Protein AF-A0A357IZJ2-F1 (afdb_monomer_lite)

pLDDT: mean 87.34, std 12.82, range [48.0, 97.69]

Radius of gyration: 12.48 Å; chains: 1; bounding box: 28×27×30 Å

Structure (mmCIF, N/CA/C/O backbone):
data_AF-A0A357IZJ2-F1
#
_entry.id   AF-A0A357IZJ2-F1
#
loop_
_atom_site.group_PDB
_atom_site.id
_atom_site.type_symbol
_atom_site.label_atom_id
_atom_site.label_alt_id
_atom_site.label_comp_id
_atom_site.label_asym_id
_atom_site.label_entity_id
_atom_site.label_seq_id
_atom_site.pdbx_PDB_ins_code
_atom_site.Cartn_x
_atom_site.Cartn_y
_atom_site.Cartn_z
_atom_site.occupancy
_atom_site.B_iso_or_equiv
_atom_site.auth_seq_id
_atom_site.auth_comp_id
_atom_site.auth_asym_id
_atom_site.auth_atom_id
_atom_site.pdbx_PDB_model_num
ATOM 1 N N . MET A 1 1 ? -3.385 18.135 10.114 1.00 87.88 1 MET A N 1
ATOM 2 C CA . MET A 1 1 ? -2.779 17.050 9.311 1.00 87.88 1 MET A CA 1
ATOM 3 C C . MET A 1 1 ? -2.093 16.077 10.260 1.00 87.88 1 MET A C 1
ATOM 5 O O . MET A 1 1 ? -1.419 16.547 11.166 1.00 87.88 1 MET A O 1
ATOM 9 N N . LYS A 1 2 ? -2.304 14.763 10.114 1.00 95.69 2 LYS A N 1
ATOM 10 C CA . LYS A 1 2 ? -1.633 13.726 10.919 1.00 95.69 2 LYS A CA 1
ATOM 11 C C . LYS A 1 2 ? -0.806 12.842 9.985 1.00 95.69 2 LYS A C 1
ATOM 13 O O . LYS A 1 2 ? -1.304 12.492 8.921 1.00 95.69 2 LYS A O 1
ATOM 18 N N . ILE A 1 3 ? 0.420 12.505 10.380 1.00 96.56 3 ILE A N 1
ATOM 19 C CA . ILE A 1 3 ? 1.326 11.628 9.624 1.00 96.56 3 ILE A CA 1
ATOM 20 C C . ILE A 1 3 ? 1.546 10.364 10.452 1.00 96.56 3 ILE A C 1
ATOM 22 O O . ILE A 1 3 ? 1.857 10.454 11.639 1.00 96.56 3 ILE A O 1
ATOM 26 N N . ILE A 1 4 ? 1.363 9.199 9.833 1.00 96.75 4 ILE A N 1
ATOM 27 C CA . ILE A 1 4 ? 1.566 7.888 10.456 1.00 96.75 4 ILE A CA 1
ATOM 28 C C . ILE A 1 4 ? 2.601 7.142 9.613 1.00 96.75 4 ILE A C 1
ATOM 30 O O . ILE A 1 4 ? 2.406 6.982 8.412 1.00 96.75 4 ILE A O 1
ATOM 34 N N . ILE A 1 5 ? 3.697 6.702 10.237 1.00 96.12 5 ILE A N 1
ATOM 35 C CA . ILE A 1 5 ? 4.794 5.993 9.565 1.00 96.12 5 ILE A CA 1
ATOM 36 C C . ILE A 1 5 ? 4.861 4.565 10.100 1.00 96.12 5 ILE A C 1
ATOM 38 O O . ILE A 1 5 ? 4.976 4.349 11.306 1.00 96.12 5 ILE A O 1
ATOM 42 N N . LEU A 1 6 ? 4.813 3.592 9.193 1.00 94.62 6 LEU A N 1
ATOM 43 C CA . LEU A 1 6 ? 4.948 2.167 9.491 1.00 94.62 6 LEU A CA 1
ATOM 44 C C . LEU A 1 6 ? 6.361 1.742 9.080 1.00 94.62 6 LEU A C 1
ATOM 46 O O . LEU A 1 6 ? 6.648 1.608 7.895 1.00 94.62 6 LEU A O 1
ATOM 50 N N . SER A 1 7 ? 7.252 1.553 10.057 1.00 93.12 7 SER A N 1
ATOM 51 C CA . SER A 1 7 ? 8.663 1.226 9.818 1.00 93.12 7 SER A CA 1
ATOM 52 C C . SER A 1 7 ? 9.126 0.029 10.648 1.00 93.12 7 SER A C 1
ATOM 54 O O . SER A 1 7 ? 8.689 -0.182 11.776 1.00 93.12 7 SER A O 1
ATOM 56 N N . SER A 1 8 ? 10.008 -0.779 10.067 1.00 89.94 8 SER A N 1
ATOM 57 C CA . SER A 1 8 ? 10.720 -1.880 10.719 1.00 89.94 8 SER A CA 1
ATOM 58 C C . SER A 1 8 ? 11.878 -2.329 9.834 1.00 89.94 8 SER A C 1
ATOM 60 O O . SER A 1 8 ? 11.703 -2.553 8.633 1.00 89.94 8 SER A O 1
ATOM 62 N N . LEU A 1 9 ? 13.044 -2.513 10.452 1.00 88.12 9 LEU A N 1
ATOM 63 C CA . LEU A 1 9 ? 14.289 -2.905 9.788 1.00 88.12 9 LEU A CA 1
ATOM 64 C C . LEU A 1 9 ? 14.273 -4.359 9.295 1.00 88.12 9 LEU A C 1
ATOM 66 O O . LEU A 1 9 ? 15.028 -4.719 8.398 1.00 88.12 9 LEU A O 1
ATOM 70 N N . LYS A 1 10 ? 13.402 -5.205 9.856 1.00 90.69 10 LYS A N 1
ATOM 71 C CA . LYS A 1 10 ? 13.291 -6.611 9.458 1.00 90.69 10 LYS A CA 1
ATOM 72 C C . LYS A 1 10 ? 12.306 -6.770 8.296 1.00 90.69 10 LYS A C 1
ATOM 74 O O . LYS A 1 10 ? 11.157 -6.325 8.373 1.00 90.69 10 LYS A O 1
ATOM 79 N N . GLY A 1 11 ? 12.741 -7.427 7.222 1.00 87.44 11 GLY A N 1
ATOM 80 C CA . GLY A 1 11 ? 11.872 -7.850 6.118 1.00 87.44 11 GLY A CA 1
ATOM 81 C C . GLY A 1 11 ? 10.849 -8.906 6.557 1.00 87.44 11 GLY A C 1
ATOM 82 O O . GLY A 1 11 ? 11.094 -9.662 7.493 1.00 87.44 11 GLY A O 1
ATOM 83 N N . GLY A 1 12 ? 9.680 -8.945 5.912 1.00 89.50 12 GLY A N 1
ATOM 84 C CA . GLY A 1 12 ? 8.682 -10.002 6.145 1.00 89.50 12 GLY A CA 1
ATOM 85 C C . GLY A 1 12 ? 7.882 -9.919 7.454 1.00 89.50 12 GLY A C 1
ATOM 86 O O . GLY A 1 12 ? 7.145 -10.841 7.769 1.00 89.50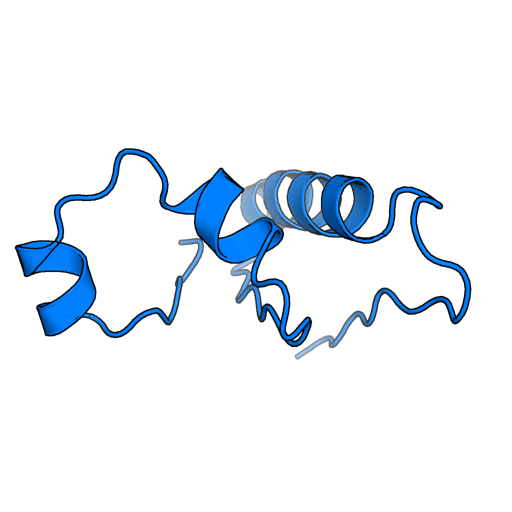 12 GLY A O 1
ATOM 87 N N . VAL A 1 13 ? 7.974 -8.825 8.217 1.00 94.25 13 VAL A N 1
ATOM 88 C CA . VAL A 1 13 ? 7.216 -8.640 9.480 1.00 94.25 13 VAL A CA 1
ATOM 89 C C . VAL A 1 13 ? 5.789 -8.103 9.292 1.00 94.25 13 VAL A C 1
ATOM 91 O O . VAL A 1 13 ? 5.138 -7.733 10.262 1.00 94.25 13 VAL A O 1
ATOM 94 N N . GLY A 1 14 ? 5.311 -8.000 8.049 1.00 94.06 14 GLY A N 1
ATOM 95 C CA . GLY A 1 14 ? 3.942 -7.562 7.749 1.00 94.06 14 GLY A CA 1
ATOM 96 C C . GLY A 1 14 ? 3.713 -6.047 7.667 1.00 94.06 14 GLY A C 1
ATOM 97 O O . GLY A 1 14 ? 2.560 -5.633 7.602 1.00 94.06 14 GLY A O 1
ATOM 98 N N . LYS A 1 15 ? 4.765 -5.210 7.622 1.00 95.12 15 LYS A N 1
ATOM 99 C CA . LYS A 1 15 ? 4.642 -3.734 7.527 1.00 95.12 15 LYS A CA 1
ATOM 100 C C . LYS A 1 15 ? 3.678 -3.276 6.429 1.00 95.12 15 LYS A C 1
ATOM 102 O O . LYS A 1 15 ? 2.793 -2.475 6.699 1.00 95.12 15 LYS A O 1
ATOM 107 N N . THR A 1 16 ? 3.862 -3.805 5.220 1.00 95.38 16 THR A N 1
ATOM 108 C CA . THR A 1 16 ? 3.086 -3.449 4.027 1.00 95.38 16 THR A CA 1
ATOM 109 C C . THR A 1 16 ? 1.624 -3.859 4.162 1.00 95.38 16 THR A C 1
ATOM 111 O O . THR A 1 16 ? 0.729 -3.076 3.874 1.00 95.38 16 THR A O 1
ATOM 114 N N . ALA A 1 17 ? 1.363 -5.063 4.676 1.00 96.56 17 ALA A N 1
ATOM 115 C CA . ALA A 1 17 ? -0.004 -5.518 4.912 1.00 96.56 17 ALA A CA 1
ATOM 116 C C . ALA A 1 17 ? -0.711 -4.623 5.944 1.00 96.56 17 ALA A C 1
ATOM 118 O O . ALA A 1 17 ? -1.822 -4.150 5.712 1.00 96.56 17 ALA A O 1
ATOM 119 N N . ILE A 1 18 ? -0.045 -4.335 7.067 1.00 97.19 18 ILE A N 1
ATOM 120 C CA . ILE A 1 18 ? -0.605 -3.485 8.123 1.00 97.19 18 ILE A CA 1
ATOM 121 C C . ILE A 1 18 ? -0.839 -2.060 7.612 1.00 97.19 18 ILE A C 1
ATOM 123 O O . ILE A 1 18 ? -1.894 -1.496 7.895 1.00 97.19 18 ILE A O 1
ATOM 127 N N . SER A 1 19 ? 0.096 -1.476 6.853 1.00 96.62 19 SER A N 1
ATOM 128 C CA . SER A 1 19 ? -0.064 -0.118 6.325 1.00 96.62 19 SER A CA 1
ATOM 129 C C . SER A 1 19 ? -1.267 -0.018 5.386 1.00 96.62 19 SER A C 1
ATOM 131 O O . SER A 1 19 ? -2.074 0.899 5.547 1.00 96.62 19 SER A O 1
ATOM 133 N N . ILE A 1 20 ? -1.437 -0.980 4.473 1.00 96.00 20 ILE A N 1
ATOM 134 C CA . ILE A 1 20 ? -2.581 -1.046 3.551 1.00 96.00 20 ILE A CA 1
ATOM 135 C C . ILE A 1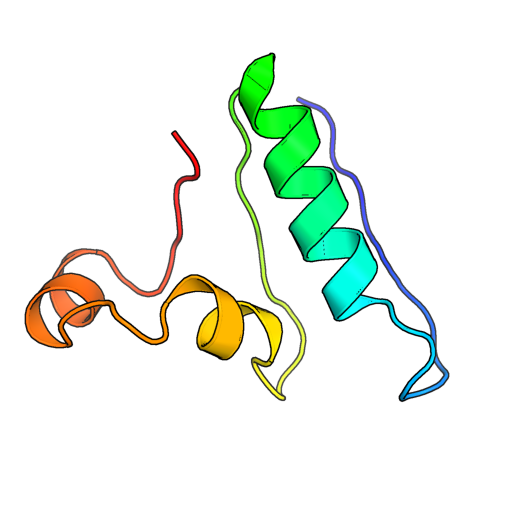 20 ? -3.895 -1.131 4.328 1.00 96.00 20 ILE A C 1
ATOM 137 O O . ILE A 1 20 ? -4.776 -0.289 4.153 1.00 96.00 20 ILE A O 1
ATOM 141 N N . HIS A 1 21 ? -4.034 -2.110 5.226 1.00 97.19 21 HIS A N 1
ATOM 142 C CA . HIS A 1 21 ? -5.285 -2.307 5.962 1.00 97.19 21 HIS A CA 1
ATOM 143 C C . HIS A 1 21 ? -5.610 -1.136 6.896 1.00 97.19 21 HIS A C 1
ATOM 145 O O . HIS A 1 21 ? -6.773 -0.743 6.997 1.00 97.19 21 HIS A O 1
ATOM 151 N N . LEU A 1 22 ? -4.600 -0.528 7.526 1.00 97.25 22 LEU A N 1
ATOM 152 C CA . LEU A 1 22 ? -4.787 0.672 8.338 1.00 97.25 22 LEU A CA 1
ATOM 153 C C . LEU A 1 22 ? -5.319 1.839 7.497 1.00 97.25 22 LEU A C 1
ATOM 155 O O . LEU A 1 22 ? -6.264 2.508 7.910 1.00 97.25 22 LEU A O 1
ATOM 159 N N . ALA A 1 23 ? -4.757 2.070 6.309 1.00 96.50 23 ALA A N 1
ATOM 160 C CA . ALA A 1 23 ? -5.218 3.124 5.410 1.00 96.50 23 ALA A CA 1
ATOM 161 C C . ALA A 1 23 ? -6.647 2.873 4.899 1.00 96.50 23 ALA A C 1
ATOM 163 O O . ALA A 1 23 ? -7.461 3.798 4.879 1.00 96.50 23 ALA A O 1
ATOM 164 N N . LEU A 1 24 ? -6.976 1.621 4.555 1.00 95.69 24 LEU A N 1
ATOM 165 C CA . LEU A 1 24 ? -8.321 1.209 4.135 1.00 95.69 24 LEU A CA 1
ATOM 166 C C . LEU A 1 24 ? -9.376 1.371 5.239 1.00 95.69 24 LEU A C 1
ATOM 168 O O . LEU A 1 24 ? -10.534 1.660 4.939 1.00 95.69 24 LEU A O 1
ATOM 172 N N . GLU A 1 25 ? -9.005 1.216 6.509 1.00 97.69 25 GLU A N 1
ATOM 173 C CA . GLU A 1 25 ? -9.921 1.496 7.618 1.00 97.69 25 GLU A CA 1
ATOM 174 C C . GLU A 1 25 ? -10.047 3.004 7.872 1.00 97.69 25 GLU A C 1
ATOM 176 O O . GLU A 1 25 ? -11.155 3.529 7.989 1.00 97.69 25 GLU A O 1
ATOM 181 N N . LEU A 1 26 ? -8.924 3.731 7.896 1.00 96.81 26 LEU A N 1
ATOM 182 C CA . LEU A 1 26 ? -8.913 5.173 8.157 1.00 96.81 26 LEU A CA 1
ATOM 183 C C . LEU A 1 26 ? -9.693 5.972 7.108 1.00 96.81 26 LEU A C 1
ATOM 185 O O . LEU A 1 26 ? -10.371 6.935 7.486 1.00 96.81 26 LEU A O 1
ATOM 189 N N . ARG A 1 27 ? -9.656 5.557 5.831 1.00 96.19 27 ARG A N 1
ATOM 190 C CA . ARG A 1 27 ? -10.366 6.251 4.739 1.00 96.19 27 ARG A CA 1
ATOM 191 C C . ARG A 1 27 ? -11.882 6.280 4.911 1.00 96.19 27 ARG A C 1
ATOM 193 O O . ARG A 1 27 ? -12.542 7.147 4.359 1.00 96.19 27 ARG A O 1
ATOM 200 N N . LYS A 1 28 ? -12.453 5.381 5.722 1.00 96.44 28 LYS A N 1
ATOM 201 C CA . LYS A 1 28 ? -13.899 5.374 6.009 1.00 96.44 28 LYS A CA 1
ATOM 202 C C . LYS A 1 28 ? -14.359 6.619 6.772 1.00 96.44 28 LYS A C 1
ATOM 204 O O . LYS A 1 28 ? -15.554 6.885 6.834 1.00 96.44 28 LYS A O 1
ATOM 209 N N . ARG A 1 29 ? -13.434 7.339 7.420 1.00 97.06 29 ARG A N 1
ATOM 210 C CA . ARG A 1 29 ? -13.737 8.497 8.282 1.00 97.06 29 ARG A CA 1
ATOM 211 C C . ARG A 1 29 ? -12.858 9.720 8.012 1.00 97.06 29 ARG A C 1
ATOM 213 O O . ARG A 1 29 ? -13.120 10.777 8.577 1.00 97.06 29 ARG A O 1
ATOM 220 N N . HIS A 1 30 ? -11.810 9.586 7.203 1.00 9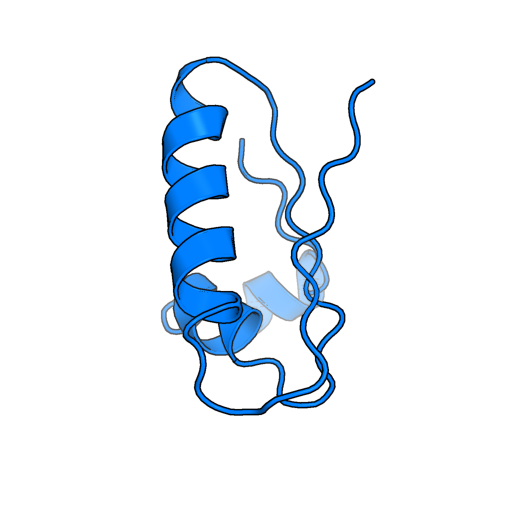5.56 30 HIS A N 1
ATOM 221 C CA . HIS A 1 30 ? -10.828 10.638 6.949 1.00 95.56 30 HIS A CA 1
ATOM 222 C C . HIS A 1 30 ? -10.373 10.603 5.491 1.00 95.56 30 HIS A C 1
ATOM 224 O O . HIS A 1 30 ? -10.332 9.539 4.888 1.00 95.56 30 HIS A O 1
ATOM 230 N N . ASN A 1 31 ? -9.924 11.738 4.959 1.00 94.81 31 ASN A N 1
ATOM 231 C CA . ASN A 1 31 ? -9.196 11.754 3.690 1.00 94.81 31 ASN A CA 1
ATOM 232 C C . ASN A 1 31 ? -7.782 11.210 3.925 1.00 94.81 31 ASN A C 1
ATOM 234 O O . ASN A 1 31 ? -7.045 11.755 4.755 1.00 94.81 31 ASN A O 1
ATOM 238 N N . VAL A 1 32 ? -7.411 10.142 3.219 1.00 94.50 32 VAL A N 1
ATOM 239 C CA . VAL A 1 32 ? -6.129 9.452 3.406 1.00 94.50 32 VAL A CA 1
ATOM 240 C C . VAL A 1 32 ? -5.292 9.561 2.136 1.00 94.50 32 VAL A C 1
ATOM 242 O O . VAL A 1 32 ? -5.751 9.276 1.036 1.00 94.50 32 VAL A O 1
ATOM 245 N N . VAL A 1 33 ? -4.029 9.945 2.303 1.00 93.56 33 VAL A N 1
ATOM 246 C CA . VAL A 1 33 ? -3.004 9.811 1.264 1.00 93.56 33 VAL A CA 1
ATOM 247 C C . VAL A 1 33 ? -2.091 8.671 1.685 1.00 93.56 33 VAL A C 1
ATOM 249 O O . VAL A 1 33 ? -1.559 8.691 2.797 1.00 93.56 33 VAL A O 1
ATOM 252 N N . PHE A 1 34 ? -1.943 7.672 0.820 1.00 93.38 34 PHE A N 1
ATOM 253 C CA . PHE A 1 34 ? -1.041 6.549 1.045 1.00 93.38 34 PHE A CA 1
ATOM 254 C C . PHE A 1 34 ? 0.251 6.769 0.264 1.00 93.38 34 PHE A C 1
ATOM 256 O O . PHE A 1 34 ? 0.206 7.094 -0.920 1.00 93.38 34 PHE A O 1
ATOM 263 N N . LEU A 1 35 ? 1.393 6.600 0.928 1.00 92.94 35 LEU A N 1
ATOM 264 C CA . LEU A 1 35 ? 2.707 6.772 0.320 1.00 92.94 35 LEU A CA 1
ATOM 265 C C . LEU A 1 35 ? 3.512 5.485 0.485 1.00 92.94 35 LEU A C 1
ATOM 267 O O . LEU A 1 35 ? 3.836 5.095 1.609 1.00 92.94 35 LEU A O 1
ATOM 271 N N . ASP A 1 36 ? 3.823 4.842 -0.637 1.00 92.25 36 ASP A N 1
ATOM 272 C CA . ASP A 1 36 ? 4.724 3.696 -0.686 1.00 92.25 36 ASP A CA 1
ATOM 273 C C . ASP A 1 36 ? 6.160 4.197 -0.874 1.00 92.25 36 ASP A C 1
ATOM 275 O O . ASP A 1 36 ? 6.492 4.807 -1.888 1.00 92.25 36 ASP A O 1
ATOM 279 N N . LEU A 1 37 ? 6.991 4.001 0.148 1.00 90.81 37 LEU A N 1
ATOM 280 C CA . LEU A 1 37 ? 8.409 4.379 0.144 1.00 90.81 37 LEU A CA 1
ATOM 281 C C . LEU A 1 37 ? 9.328 3.154 0.098 1.00 90.81 37 LEU A C 1
ATOM 283 O O . LEU A 1 37 ? 10.544 3.300 0.228 1.00 90.81 37 LEU A O 1
ATOM 287 N N . ASP A 1 38 ? 8.769 1.950 -0.031 1.00 88.88 38 ASP A N 1
ATOM 288 C CA . ASP A 1 38 ? 9.558 0.733 -0.172 1.00 88.88 38 ASP A CA 1
ATOM 289 C C . ASP A 1 38 ? 9.998 0.589 -1.640 1.00 88.88 38 ASP A C 1
ATOM 291 O O . ASP A 1 38 ? 9.139 0.543 -2.522 1.00 88.88 38 ASP A O 1
ATOM 295 N N . PRO A 1 39 ? 11.306 0.478 -1.944 1.00 87.00 39 PRO A N 1
ATOM 296 C CA . PRO A 1 39 ? 11.779 0.243 -3.308 1.00 87.00 39 PRO A CA 1
ATOM 297 C C . PRO A 1 39 ? 11.189 -1.010 -3.971 1.00 87.00 39 PRO A C 1
ATOM 299 O O . PRO A 1 39 ? 11.196 -1.106 -5.193 1.00 87.00 39 PRO A O 1
ATOM 302 N N . GLN A 1 40 ? 10.700 -1.979 -3.188 1.00 89.88 40 GLN A N 1
ATOM 303 C CA . GLN A 1 40 ? 10.018 -3.168 -3.710 1.00 89.88 40 GLN A CA 1
ATOM 304 C C . GLN A 1 40 ? 8.580 -2.898 -4.171 1.00 89.88 40 GLN A C 1
ATOM 306 O O . GLN A 1 40 ? 7.954 -3.797 -4.729 1.00 89.88 40 GLN A O 1
ATOM 311 N N . ALA A 1 41 ? 8.045 -1.701 -3.910 1.00 90.81 41 ALA A N 1
ATOM 312 C CA . ALA A 1 41 ? 6.738 -1.226 -4.360 1.00 90.81 41 ALA A CA 1
ATOM 313 C C . ALA A 1 41 ? 5.572 -2.201 -4.093 1.00 90.81 41 ALA A C 1
ATOM 315 O O . ALA A 1 41 ? 4.579 -2.225 -4.819 1.00 90.81 41 ALA A O 1
ATOM 316 N N . SER A 1 42 ? 5.680 -3.047 -3.060 1.00 92.88 42 SER A N 1
ATOM 317 C CA . SER A 1 42 ? 4.717 -4.130 -2.829 1.00 92.88 42 SER A CA 1
ATOM 318 C C . SER A 1 42 ? 3.323 -3.614 -2.469 1.00 92.88 42 SER A C 1
ATOM 320 O O . SER A 1 42 ? 2.337 -4.307 -2.711 1.00 92.88 42 SER A O 1
ATOM 322 N N . ALA A 1 43 ? 3.219 -2.414 -1.884 1.00 93.88 43 ALA A N 1
ATOM 323 C CA . ALA A 1 43 ? 1.921 -1.807 -1.611 1.00 93.88 43 ALA A CA 1
ATOM 324 C C . ALA A 1 43 ? 1.303 -1.240 -2.888 1.00 93.88 43 ALA A C 1
ATOM 326 O O . ALA A 1 43 ? 0.110 -1.420 -3.119 1.00 93.88 43 ALA A O 1
ATOM 327 N N . THR A 1 44 ? 2.128 -0.601 -3.718 1.00 91.50 44 THR A N 1
ATOM 328 C CA . THR A 1 44 ? 1.738 -0.087 -5.034 1.00 91.50 44 THR A CA 1
ATOM 329 C C . THR A 1 44 ? 1.207 -1.210 -5.921 1.00 91.50 44 THR A C 1
ATOM 331 O O . THR A 1 44 ? 0.090 -1.099 -6.418 1.00 91.50 44 THR A O 1
ATOM 334 N N . ASP A 1 45 ? 1.946 -2.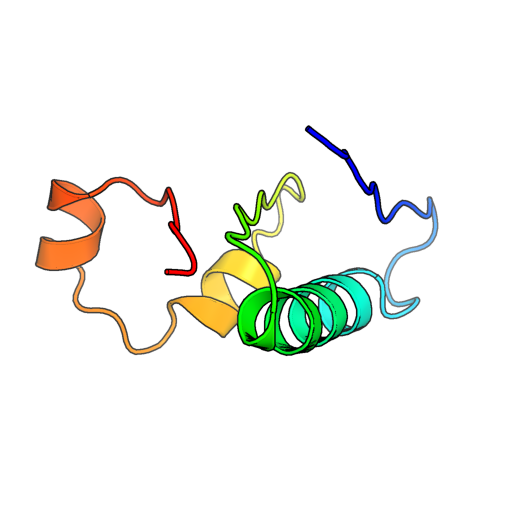320 -6.048 1.00 91.25 45 ASP A N 1
ATOM 335 C CA . ASP A 1 45 ? 1.494 -3.501 -6.795 1.00 91.25 45 ASP A CA 1
ATOM 336 C C . ASP A 1 45 ? 0.162 -4.029 -6.253 1.00 91.25 45 ASP A C 1
ATOM 338 O O . ASP A 1 45 ? -0.774 -4.235 -7.013 1.00 91.25 45 ASP A O 1
ATOM 342 N N . PHE A 1 46 ? 0.030 -4.191 -4.933 1.00 93.19 46 PHE A N 1
ATOM 343 C CA . PHE A 1 46 ? -1.202 -4.711 -4.339 1.00 93.19 46 PHE A CA 1
ATOM 344 C C . PHE A 1 46 ? -2.418 -3.802 -4.579 1.00 93.19 46 PHE A C 1
ATOM 346 O O . PHE A 1 46 ? -3.505 -4.293 -4.873 1.00 93.19 46 PHE A O 1
ATOM 353 N N . LEU A 1 47 ? -2.258 -2.487 -4.420 1.00 91.62 47 LEU A N 1
ATOM 354 C CA . LEU A 1 47 ? -3.359 -1.523 -4.498 1.00 91.62 47 LEU A CA 1
ATOM 355 C C . LEU A 1 47 ? -3.759 -1.176 -5.933 1.00 91.62 47 LEU A C 1
ATOM 357 O O . LEU A 1 47 ? -4.911 -0.801 -6.158 1.00 91.62 47 LEU A O 1
ATOM 361 N N . LEU A 1 48 ? -2.821 -1.261 -6.878 1.00 89.25 48 LEU A N 1
ATOM 362 C CA . LEU A 1 48 ? -3.005 -0.815 -8.259 1.00 89.25 48 LEU A CA 1
ATOM 363 C C . LEU A 1 48 ? -2.976 -1.962 -9.277 1.00 89.25 48 LEU A C 1
ATOM 365 O O . LEU A 1 48 ? -3.044 -1.684 -10.469 1.00 89.25 48 LEU A O 1
ATOM 369 N N . ARG A 1 49 ? -2.931 -3.228 -8.834 1.00 88.81 49 ARG A N 1
ATOM 370 C CA . ARG A 1 49 ? -2.818 -4.419 -9.698 1.00 88.81 49 ARG A CA 1
ATOM 371 C C . ARG A 1 49 ? -3.800 -4.449 -10.868 1.00 88.81 49 ARG A C 1
ATOM 373 O O . ARG A 1 49 ? -3.431 -4.851 -11.965 1.00 88.81 49 ARG A O 1
ATOM 380 N N . ASP A 1 50 ? -5.032 -4.023 -10.612 1.00 89.50 50 ASP A N 1
ATOM 381 C CA . ASP A 1 50 ? -6.128 -4.046 -11.584 1.00 89.50 50 ASP A CA 1
ATOM 382 C C . ASP A 1 50 ? -6.365 -2.669 -12.237 1.00 89.50 50 ASP A C 1
ATOM 384 O O . ASP A 1 50 ? -7.382 -2.449 -12.895 1.00 89.50 50 ASP A O 1
ATOM 388 N N . THR A 1 51 ? -5.459 -1.7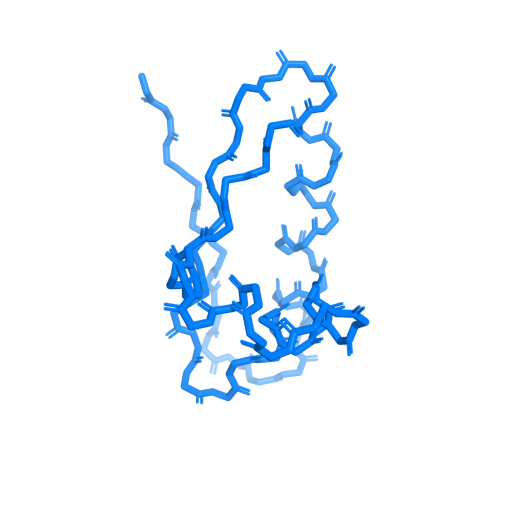06 -12.027 1.00 87.00 51 THR A N 1
ATOM 389 C CA . THR A 1 51 ? -5.556 -0.367 -12.621 1.00 87.00 51 THR A CA 1
ATOM 390 C C . THR A 1 51 ? -4.945 -0.367 -14.015 1.00 87.00 51 THR A C 1
ATOM 392 O O . THR A 1 51 ? -3.826 -0.826 -14.221 1.00 87.00 51 THR A O 1
ATOM 395 N N . ASP A 1 52 ? -5.680 0.192 -14.972 1.00 86.88 52 ASP A N 1
ATOM 396 C CA . ASP A 1 52 ? -5.223 0.352 -16.348 1.00 86.88 52 ASP A CA 1
ATOM 397 C C . ASP A 1 52 ? -3.986 1.270 -16.446 1.00 86.88 52 ASP A C 1
ATOM 399 O O . ASP A 1 52 ? -3.920 2.323 -15.801 1.00 86.88 52 ASP A O 1
ATOM 403 N N . ILE A 1 53 ? -3.007 0.880 -17.270 1.00 82.19 53 ILE A N 1
ATOM 404 C CA . ILE A 1 53 ? -1.731 1.599 -17.426 1.00 82.19 53 ILE A CA 1
ATOM 405 C C . ILE A 1 53 ? -1.939 3.036 -17.921 1.00 82.19 53 ILE A C 1
ATOM 407 O O . ILE A 1 53 ? -1.311 3.952 -17.388 1.00 82.19 53 ILE A O 1
ATOM 411 N N . ASP A 1 54 ? -2.882 3.283 -18.835 1.00 83.25 54 ASP A N 1
ATOM 412 C CA . ASP A 1 54 ? -3.150 4.636 -19.340 1.00 83.25 54 ASP A CA 1
ATOM 413 C C . ASP A 1 54 ? -3.754 5.540 -18.254 1.00 83.25 54 ASP A C 1
ATOM 415 O O . ASP A 1 54 ? -3.722 6.775 -18.353 1.00 83.25 54 ASP A O 1
ATOM 419 N N . GLN A 1 55 ? -4.368 4.953 -17.222 1.00 78.38 55 GLN A N 1
ATOM 420 C CA . GLN A 1 55 ? -4.838 5.692 -16.051 1.00 78.38 55 GLN A CA 1
ATOM 421 C C . GLN A 1 55 ? -3.699 6.009 -15.082 1.00 78.38 55 GLN A C 1
ATOM 423 O O . GLN A 1 55 ? -3.690 7.105 -14.510 1.00 78.38 55 GLN A O 1
ATOM 428 N N . LEU A 1 56 ? -2.746 5.087 -14.918 1.00 77.31 56 LEU A N 1
ATOM 429 C CA . LEU A 1 56 ? -1.555 5.285 -14.090 1.00 77.31 56 LEU A CA 1
ATOM 430 C C . LEU A 1 56 ? -0.664 6.392 -14.658 1.00 77.31 56 LEU A C 1
ATOM 432 O O . LEU A 1 56 ? -0.299 7.311 -13.924 1.00 77.31 56 LEU A O 1
ATOM 436 N N . ASP A 1 57 ? -0.411 6.375 -15.967 1.00 76.44 57 ASP A N 1
ATOM 437 C CA . ASP A 1 57 ? 0.407 7.390 -16.641 1.00 76.44 57 ASP A CA 1
ATOM 438 C C . ASP A 1 57 ? -0.208 8.792 -16.532 1.00 76.44 57 ASP A C 1
ATOM 440 O O . ASP A 1 57 ? 0.499 9.781 -16.332 1.00 76.44 57 ASP A O 1
ATOM 444 N N . ARG A 1 58 ? -1.543 8.900 -16.588 1.00 73.62 58 ARG A N 1
ATOM 445 C CA . ARG A 1 58 ? -2.248 10.190 -16.474 1.00 73.62 58 ARG A CA 1
ATOM 446 C C . ARG A 1 58 ? -2.291 10.762 -15.061 1.00 73.62 58 ARG A C 1
ATOM 448 O O . ARG A 1 58 ? -2.342 11.981 -14.912 1.00 73.62 58 ARG A O 1
ATOM 455 N N . ARG A 1 59 ? -2.354 9.916 -14.031 1.00 67.00 59 ARG A N 1
ATOM 456 C CA . ARG A 1 59 ? -2.501 10.352 -12.629 1.00 67.00 59 ARG A CA 1
ATOM 457 C C . ARG A 1 59 ? -1.173 10.394 -11.869 1.00 67.00 59 ARG A C 1
ATOM 459 O O . ARG A 1 59 ? -1.116 10.993 -10.795 1.00 67.00 59 ARG A O 1
ATOM 466 N N . GLY A 1 60 ? -0.122 9.789 -12.425 1.00 60.38 60 GLY A N 1
ATOM 467 C CA . GLY A 1 60 ? 1.047 9.356 -11.668 1.00 60.38 60 GLY A CA 1
ATOM 468 C C . GLY A 1 60 ? 0.677 8.219 -10.707 1.00 60.38 60 GLY A C 1
ATOM 469 O O . GLY A 1 60 ? -0.491 8.023 -10.371 1.00 60.38 60 GLY A O 1
ATOM 470 N N . ALA A 1 61 ? 1.666 7.487 -10.189 1.00 61.09 61 ALA A N 1
ATOM 471 C CA . ALA A 1 61 ? 1.462 6.477 -9.138 1.00 61.09 61 ALA A CA 1
ATOM 472 C C . ALA A 1 61 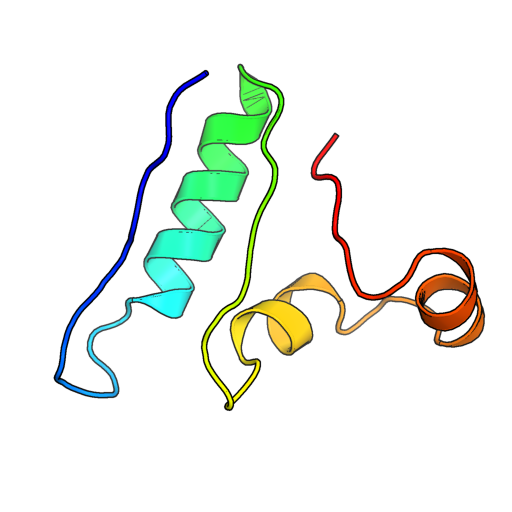? 1.119 7.099 -7.759 1.00 61.09 61 ALA A C 1
ATOM 474 O O . ALA A 1 61 ? 1.497 6.587 -6.707 1.00 61.09 61 ALA A O 1
ATOM 475 N N . LEU A 1 62 ? 0.434 8.245 -7.750 1.00 57.31 62 LEU A N 1
ATOM 476 C CA . LEU A 1 62 ? 0.004 8.959 -6.560 1.00 57.31 62 LEU A CA 1
ATOM 477 C C . LEU A 1 62 ? -1.451 8.575 -6.270 1.00 57.31 62 LEU A C 1
ATOM 479 O O . LEU A 1 62 ? -2.389 9.127 -6.850 1.00 57.31 62 LEU A O 1
ATOM 483 N N . GLN A 1 63 ? -1.665 7.605 -5.381 1.00 57.00 63 GLN A N 1
ATOM 484 C CA . GLN A 1 63 ? -3.022 7.204 -5.026 1.00 57.00 63 GLN A CA 1
ATOM 485 C C . GLN A 1 63 ? -3.608 8.148 -3.968 1.00 57.00 63 GLN A C 1
ATOM 487 O O . GLN A 1 63 ? -3.314 8.066 -2.773 1.00 57.00 63 GLN A O 1
ATOM 492 N N . LEU A 1 64 ? -4.497 9.033 -4.417 1.00 50.72 64 LEU A N 1
ATOM 493 C CA . LEU A 1 64 ? -5.480 9.677 -3.552 1.00 50.72 64 LEU A CA 1
ATOM 494 C C . LEU A 1 64 ? -6.530 8.623 -3.178 1.00 50.72 64 LEU A C 1
ATOM 496 O O . LEU A 1 64 ? -7.369 8.256 -4.000 1.00 50.72 64 LEU A O 1
ATOM 500 N N . LEU A 1 65 ? -6.473 8.109 -1.946 1.00 48.97 65 LEU A N 1
ATOM 501 C CA . LEU A 1 65 ? -7.548 7.289 -1.389 1.00 48.97 65 LEU A CA 1
ATOM 502 C C . LEU A 1 65 ? -8.677 8.232 -0.949 1.00 48.97 65 LEU A C 1
ATOM 504 O O . LEU A 1 65 ? -8.814 8.551 0.232 1.00 48.97 65 LEU A O 1
ATOM 508 N N . THR A 1 66 ? -9.442 8.723 -1.923 1.00 48.00 66 THR A N 1
ATOM 509 C CA . THR A 1 66 ? -10.732 9.393 -1.692 1.00 48.00 66 THR A CA 1
ATOM 510 C C . THR A 1 66 ? -11.844 8.375 -1.517 1.00 48.00 66 THR A C 1
ATOM 512 O O . THR A 1 66 ? -11.807 7.331 -2.212 1.00 48.00 66 THR A O 1
#

Sequence (66 aa):
MKIIILSSLKGGVGKTAISIHLALELRKRHNVVFLDLDPQASATDFLLRDTDIDQLDRRGALQLLT

Foldseek 3Di:
DDDDDQDDPDPPPCSLVCLLVVQVVCLVPDFDWDDDPDPVCVNLCVVCVPPDPVVCVVPPSGDRSD

Secondary structure (DSSP, 8-state):
--------SSTTSSHHHHHHHHHHHHTTTS-EE-----TT-HHHHHHHTTS-HHHHHHH-S--EE-